Protein AF-A0A1Y4RU91-F1 (afdb_monomer)

Nearest PDB structures (foldseek):
  3ffv-assembly2_B  TM=5.242E-01  e=2.418E-01  Escherichia coli K-12
  8pju-assembly1_A  TM=7.702E-01  e=4.658E+00  synthetic construct
  8bbf-assembly1_A  TM=7.113E-01  e=5.874E+00  Homo sapiens
  8bbg-assembly1_A  TM=5.027E-01  e=5.231E+00  Homo sapiens
  7ner-assembly1_A  TM=4.000E-01  e=4.395E+00  Gallus gallus

Foldseek 3Di:
DDDPQQPPLCVVQVADDDPVVVVCCVVCVWDPPPDFDTFDSVPWDWDQQPNAIWIFRATGQDPHGRWTWTDHGPAQWIWIQPPVVSDIGTDGRHVVVVCCVSVVVVVVVD

Mean predicted aligned error: 8.61 Å

Sequence (110 aa):
METKFPVKQECVLDFTLPSQVRKFFLLTTGIQASTGVILSLSGMFDLTIHGARYCVLGEFWKEADGDQLLLRPGEETIWYYAHEQDKVKRLCNDMTELLEKKLARYFNEH

Secondary structure (DSSP, 8-state):
----TTHHHHHHHT----HHHHHHHHHHSS-EETTTEEE-GGG-EEEEETTEEEEEEEEE-SSSTT-EEEE-TT---EEEEEGGGTEEEEEESSHHHHHHHHHHHHHHT-

Radius of gyration: 13.71 Å; Cα contacts (8 Å, |Δi|>4): 181; chains: 1; bounding box: 31×35×38 Å

pLDDT: mean 74.5, std 13.99, range [38.5, 91.12]

Solvent-accessible surface area (backbone atoms only — not comparable to full-atom values): 6358 Å² total; per-residue (Å²): 133,88,78,75,72,66,62,61,55,30,64,71,65,77,38,72,72,49,70,66,55,50,49,47,46,67,76,46,74,39,52,70,54,74,96,43,35,43,43,33,78,92,64,50,46,79,45,73,56,97,89,43,71,26,38,32,47,28,39,37,38,80,89,45,88,75,8,29,28,28,33,39,77,92,50,61,41,28,30,30,35,40,63,94,73,76,38,80,43,82,71,35,72,29,63,64,56,48,46,50,56,50,49,48,52,63,58,70,75,105

Structure (mmCIF, N/CA/C/O backbone):
data_AF-A0A1Y4RU91-F1
#
_entry.id   AF-A0A1Y4RU91-F1
#
loop_
_atom_site.group_PDB
_atom_site.id
_atom_site.type_symbol
_atom_site.label_atom_id
_atom_site.label_alt_id
_atom_site.label_comp_id
_atom_site.label_asym_id
_atom_site.label_entity_id
_atom_site.label_seq_id
_atom_site.pdbx_PDB_ins_code
_atom_site.Cartn_x
_atom_site.Cartn_y
_atom_site.Cartn_z
_atom_site.occupancy
_atom_site.B_iso_or_equiv
_atom_site.auth_seq_id
_atom_site.auth_comp_id
_atom_site.auth_asym_id
_atom_site.auth_atom_id
_atom_site.pdbx_PDB_model_num
ATOM 1 N N . MET A 1 1 ? -14.754 23.797 -14.711 1.00 38.50 1 MET A N 1
ATOM 2 C CA . MET A 1 1 ? -14.387 22.527 -15.371 1.00 38.50 1 MET A CA 1
ATOM 3 C C . MET A 1 1 ? -14.153 21.516 -14.268 1.00 38.50 1 MET A C 1
ATOM 5 O O . MET A 1 1 ? -13.145 21.599 -13.585 1.00 38.50 1 MET A O 1
ATOM 9 N N . GLU A 1 2 ? -15.153 20.679 -14.005 1.00 40.00 2 GLU A N 1
ATOM 10 C CA . GLU A 1 2 ? -15.151 19.706 -12.910 1.00 40.00 2 GLU A CA 1
ATOM 11 C C . GLU A 1 2 ? -14.132 18.605 -13.194 1.00 40.00 2 GLU A C 1
ATOM 13 O O . GLU A 1 2 ? -14.287 17.778 -14.095 1.00 40.00 2 GLU A O 1
ATOM 18 N N . THR A 1 3 ? -13.040 18.621 -12.451 1.00 41.16 3 THR A N 1
ATOM 19 C CA . THR A 1 3 ? -11.983 17.635 -12.575 1.00 41.16 3 THR A CA 1
ATOM 20 C C . THR A 1 3 ? -12.423 16.324 -11.919 1.00 41.16 3 THR A C 1
ATOM 22 O O . THR A 1 3 ? -12.361 16.128 -10.707 1.00 41.16 3 THR A O 1
ATOM 25 N N . LYS A 1 4 ? -12.885 15.394 -12.764 1.00 45.59 4 LYS A N 1
ATOM 26 C CA . LYS A 1 4 ? -13.072 13.968 -12.454 1.00 45.59 4 LYS A CA 1
ATOM 27 C C . LYS A 1 4 ? -11.719 13.326 -12.119 1.00 45.59 4 LYS A C 1
ATOM 29 O O . LYS A 1 4 ? -11.087 12.728 -12.986 1.00 45.59 4 LYS A O 1
ATOM 34 N N . PHE A 1 5 ? -11.257 13.470 -10.883 1.00 53.22 5 PHE A N 1
ATOM 35 C CA . PHE A 1 5 ? -9.916 13.027 -10.494 1.00 53.22 5 PHE A CA 1
ATOM 36 C C . PHE A 1 5 ? -9.718 11.515 -10.260 1.00 53.22 5 PHE A C 1
ATOM 38 O O . PHE A 1 5 ? -8.616 11.067 -10.552 1.00 53.22 5 PHE A O 1
ATOM 45 N N . PRO A 1 6 ? -10.688 10.677 -9.838 1.00 53.91 6 PRO A N 1
ATOM 46 C CA . PRO A 1 6 ? -10.352 9.262 -9.622 1.00 53.91 6 PRO A CA 1
ATOM 47 C C . PRO A 1 6 ? -10.463 8.389 -10.886 1.00 53.91 6 PRO A C 1
ATOM 49 O O . PRO A 1 6 ? -9.656 7.495 -11.110 1.00 53.91 6 PRO A O 1
ATOM 52 N N . VAL A 1 7 ? -11.416 8.679 -11.778 1.00 53.62 7 VAL A N 1
ATOM 53 C CA . VAL A 1 7 ? -11.827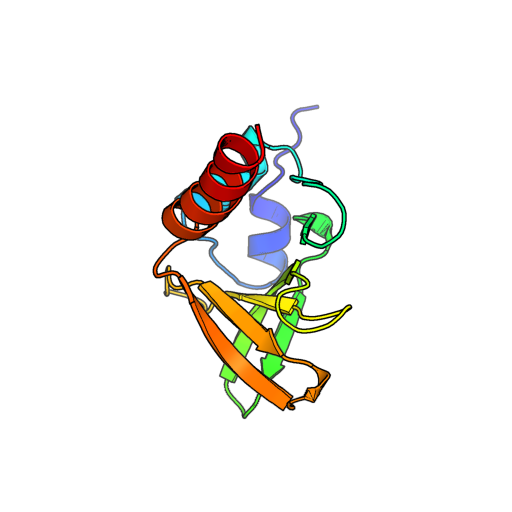 7.717 -12.822 1.00 53.62 7 VAL A CA 1
ATOM 54 C C . VAL A 1 7 ? -10.774 7.529 -13.918 1.00 53.62 7 VAL A C 1
ATOM 56 O O . VAL A 1 7 ? -10.687 6.463 -14.520 1.00 53.62 7 VAL A O 1
ATOM 59 N N . LYS A 1 8 ? -9.970 8.558 -14.208 1.00 64.81 8 LYS A N 1
ATOM 60 C CA . LYS A 1 8 ? -9.074 8.531 -15.370 1.00 64.81 8 LYS A CA 1
ATOM 61 C C . LYS A 1 8 ? -7.889 7.590 -15.170 1.0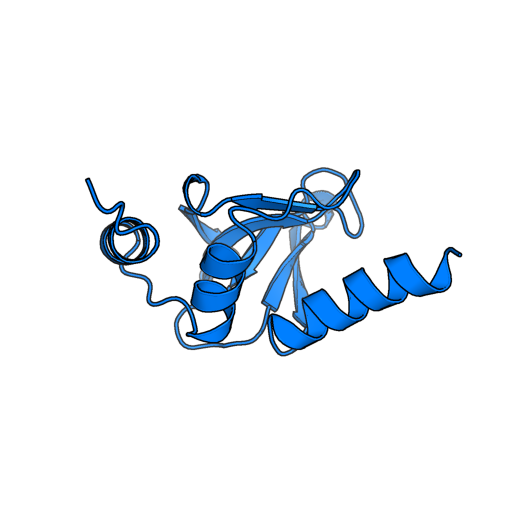0 64.81 8 LYS A C 1
ATOM 63 O O . LYS A 1 8 ? -7.509 6.917 -16.115 1.00 64.81 8 LYS A O 1
ATOM 68 N N . GLN A 1 9 ? -7.333 7.517 -13.964 1.00 64.25 9 GLN A N 1
ATOM 69 C CA . GLN A 1 9 ? -6.184 6.649 -13.698 1.00 64.25 9 GLN A CA 1
ATOM 70 C C . GLN A 1 9 ? -6.571 5.210 -13.428 1.00 64.25 9 GLN A C 1
ATOM 72 O O . GLN A 1 9 ? -5.912 4.311 -13.927 1.00 64.25 9 GLN A O 1
ATOM 77 N N . GLU A 1 10 ? -7.682 4.994 -12.735 1.00 68.44 10 GLU A N 1
ATOM 78 C CA . GLU A 1 10 ? -8.274 3.665 -12.582 1.00 68.44 10 GLU A CA 1
ATOM 79 C C . GLU A 1 10 ? -8.554 3.016 -13.942 1.00 68.44 10 GLU A C 1
ATOM 81 O O . GLU A 1 10 ? -8.239 1.852 -14.164 1.00 68.44 10 GLU A O 1
ATOM 86 N N . CYS A 1 11 ? -9.055 3.807 -14.894 1.00 70.38 11 CYS A N 1
ATOM 87 C CA . CYS A 1 11 ? -9.297 3.352 -16.258 1.00 70.38 11 CYS A CA 1
ATOM 88 C C . CYS A 1 11 ? -8.006 3.131 -17.069 1.00 70.38 11 CYS A C 1
ATOM 90 O O . CYS A 1 11 ? -7.992 2.287 -17.956 1.00 70.38 11 CYS A O 1
ATOM 92 N N . VAL A 1 12 ? -6.934 3.883 -16.793 1.00 71.94 12 VAL A N 1
ATOM 93 C CA . VAL A 1 12 ? -5.626 3.713 -17.460 1.00 71.94 12 VAL A CA 1
ATOM 94 C C . VAL A 1 12 ? -4.890 2.483 -16.932 1.00 71.94 12 VAL A C 1
ATOM 96 O O . VAL A 1 12 ? -4.235 1.788 -17.700 1.00 71.94 12 VAL A O 1
ATOM 99 N N . LEU A 1 13 ? -5.011 2.203 -15.636 1.00 69.50 13 LEU A N 1
ATOM 100 C CA . LEU A 1 13 ? -4.337 1.088 -14.971 1.00 69.50 13 LEU A CA 1
ATOM 101 C C . LEU A 1 13 ? -5.149 -0.214 -15.017 1.00 69.50 13 LEU A C 1
ATOM 103 O O . LEU A 1 13 ? -4.662 -1.244 -14.551 1.00 69.50 13 LEU A O 1
ATOM 107 N N . ASP A 1 14 ? -6.367 -0.178 -15.568 1.00 74.81 14 ASP A N 1
ATOM 108 C CA . ASP A 1 14 ? -7.353 -1.263 -15.481 1.00 74.81 14 ASP A CA 1
ATOM 109 C C . ASP A 1 14 ? -7.507 -1.746 -14.026 1.00 74.81 14 ASP A C 1
ATOM 111 O O . ASP A 1 14 ? -7.434 -2.927 -13.692 1.00 74.81 14 ASP A O 1
ATOM 115 N N . PHE A 1 15 ? -7.607 -0.776 -13.117 1.00 73.12 15 PHE A N 1
ATOM 116 C CA . PHE A 1 15 ? -7.548 -0.990 -11.682 1.00 73.12 15 PHE A CA 1
ATOM 117 C C . PHE A 1 15 ? -8.711 -0.280 -11.010 1.00 73.12 15 PHE A C 1
ATOM 119 O O . PHE A 1 15 ? -8.871 0.928 -11.151 1.00 73.12 15 PHE A O 1
ATOM 126 N N . THR A 1 16 ? -9.504 -1.009 -10.229 1.00 78.06 16 THR A N 1
ATOM 127 C CA . THR A 1 16 ? -10.563 -0.399 -9.416 1.00 78.06 16 THR A CA 1
ATOM 128 C C . THR A 1 16 ? -10.033 -0.149 -8.012 1.00 78.06 16 THR A C 1
ATOM 130 O O . THR A 1 16 ? -9.801 -1.089 -7.252 1.00 78.06 16 THR A O 1
ATOM 133 N N . LEU A 1 17 ? -9.849 1.124 -7.661 1.00 74.69 17 LEU A N 1
ATOM 134 C CA . LEU A 1 17 ? -9.517 1.539 -6.306 1.00 74.69 17 LEU A CA 1
ATOM 135 C C . LEU A 1 17 ? -10.702 1.243 -5.378 1.00 74.69 17 LEU A C 1
ATOM 137 O O . LEU A 1 17 ? -11.844 1.602 -5.695 1.00 74.69 17 LEU A O 1
ATOM 141 N N . PRO A 1 18 ? -10.442 0.667 -4.194 1.00 78.94 18 PRO A N 1
ATOM 142 C CA . PRO A 1 18 ? -11.417 0.581 -3.126 1.00 78.94 18 PRO A CA 1
ATOM 143 C C . PRO A 1 18 ? -12.034 1.951 -2.855 1.00 78.94 18 PRO A C 1
ATOM 145 O O . PRO A 1 18 ? -11.348 2.980 -2.842 1.00 78.94 18 PRO A O 1
ATOM 148 N N . SER A 1 19 ? -13.335 1.976 -2.575 1.00 77.75 19 SER A N 1
ATOM 149 C CA . SER A 1 19 ? -14.060 3.221 -2.308 1.00 77.75 19 SER A CA 1
ATOM 150 C C . SER A 1 19 ? -13.445 4.041 -1.171 1.00 77.75 19 SER A C 1
ATOM 152 O O . SER A 1 19 ? -13.534 5.267 -1.198 1.00 77.75 19 SER A O 1
ATOM 154 N N . GLN A 1 20 ? -12.794 3.388 -0.202 1.00 73.00 20 GLN A N 1
ATOM 155 C CA . GLN A 1 20 ? -12.063 4.060 0.873 1.00 73.00 20 GLN A CA 1
ATOM 156 C C . GLN A 1 20 ? -10.828 4.807 0.354 1.00 73.00 20 GLN A C 1
ATOM 158 O O . GLN A 1 20 ? -10.682 5.994 0.632 1.00 73.00 20 GLN A O 1
ATOM 163 N N . VAL A 1 21 ? -9.990 4.154 -0.460 1.00 74.56 21 VAL A N 1
ATOM 164 C CA . VAL A 1 21 ? -8.805 4.760 -1.093 1.00 74.56 21 VAL A CA 1
ATOM 165 C C . VAL A 1 21 ? -9.231 5.940 -1.967 1.00 74.56 21 VAL A C 1
ATOM 167 O O . VAL A 1 21 ? -8.678 7.034 -1.876 1.00 74.56 21 VAL A O 1
ATOM 170 N N . ARG A 1 22 ? -10.286 5.757 -2.768 1.00 75.56 22 ARG A N 1
ATOM 171 C CA . ARG A 1 22 ? -10.819 6.810 -3.636 1.00 75.56 22 ARG A CA 1
ATOM 172 C C . ARG A 1 22 ? -11.304 8.022 -2.833 1.00 75.56 22 ARG A C 1
ATOM 174 O O . ARG A 1 22 ? -10.939 9.152 -3.153 1.00 75.56 22 ARG A O 1
ATOM 181 N N . LYS A 1 23 ? -12.099 7.794 -1.778 1.00 74.94 23 LYS A N 1
ATOM 182 C CA . LYS A 1 23 ? -12.559 8.851 -0.858 1.00 74.94 23 LYS A CA 1
ATOM 183 C C . LYS A 1 23 ? -11.392 9.542 -0.174 1.00 74.94 23 LYS A C 1
ATOM 185 O O . LYS A 1 23 ? -11.411 10.758 -0.057 1.00 74.94 23 LYS A O 1
ATOM 190 N N . PHE A 1 24 ? -10.383 8.789 0.239 1.00 71.81 24 PHE A N 1
ATOM 191 C CA . PHE A 1 24 ? -9.190 9.336 0.857 1.00 71.81 24 PHE A CA 1
ATOM 192 C C . PHE A 1 24 ? -8.490 10.335 -0.064 1.00 71.81 24 PHE A C 1
ATOM 194 O O . PHE A 1 24 ? -8.292 11.484 0.320 1.00 71.81 24 PHE A O 1
ATOM 201 N N . PHE A 1 25 ? -8.184 9.942 -1.299 1.00 70.31 25 PHE A N 1
ATOM 202 C CA . PHE A 1 25 ? -7.539 10.845 -2.247 1.00 70.31 25 PHE A CA 1
ATOM 203 C C . PHE A 1 25 ? -8.412 12.055 -2.616 1.00 70.31 25 PHE A C 1
ATOM 205 O O . PHE A 1 25 ? -7.883 13.145 -2.820 1.00 70.31 25 PHE A O 1
ATOM 212 N N . LEU A 1 26 ? -9.739 11.886 -2.655 1.00 69.44 26 LEU A N 1
ATOM 213 C CA . LEU A 1 26 ? -10.701 12.980 -2.835 1.00 69.44 26 LEU A CA 1
ATOM 214 C C . LEU A 1 26 ? -10.698 13.966 -1.660 1.00 69.44 26 LEU A C 1
ATOM 216 O O . LEU A 1 26 ? -10.706 15.172 -1.880 1.00 69.44 26 LEU A O 1
ATOM 220 N N . LEU A 1 27 ? -10.699 13.457 -0.427 1.00 65.31 27 LEU A N 1
ATOM 221 C CA . LEU A 1 27 ? -10.763 14.260 0.797 1.00 65.31 27 LEU A CA 1
ATOM 222 C C . LEU A 1 27 ? -9.448 14.974 1.099 1.00 65.31 27 LEU A C 1
ATOM 224 O O . LEU A 1 27 ? -9.448 15.996 1.776 1.00 65.31 27 LEU A O 1
ATOM 228 N N . THR A 1 28 ? -8.336 14.419 0.627 1.00 58.00 28 THR A N 1
ATOM 229 C CA . THR A 1 28 ? -7.004 14.868 1.030 1.00 58.00 28 THR A CA 1
ATOM 230 C C . THR A 1 28 ? -6.193 15.502 -0.087 1.00 58.00 28 THR A C 1
ATOM 232 O O . THR A 1 28 ? -5.111 16.010 0.185 1.00 58.00 28 THR A O 1
ATOM 235 N N . THR A 1 29 ? -6.698 15.500 -1.330 1.00 56.78 29 THR A N 1
ATOM 236 C CA . THR A 1 29 ? -6.018 16.073 -2.511 1.00 56.78 29 THR A CA 1
ATOM 237 C C . THR A 1 29 ? -4.529 15.700 -2.576 1.00 56.78 29 THR A C 1
ATOM 239 O O . THR A 1 29 ? -3.691 16.517 -2.937 1.00 56.78 29 THR A O 1
ATOM 242 N N . GLY A 1 30 ? -4.210 14.456 -2.197 1.00 56.31 30 GLY A N 1
ATOM 243 C CA . GLY A 1 30 ? -2.841 13.994 -1.972 1.00 56.31 30 GLY A CA 1
ATOM 244 C C . GLY A 1 30 ? -2.312 14.434 -0.607 1.00 56.31 30 GLY A C 1
ATOM 245 O O . GLY A 1 30 ? -1.767 15.524 -0.460 1.00 56.31 30 GLY A O 1
ATOM 246 N N . ILE A 1 31 ? -2.435 13.563 0.402 1.00 55.41 31 ILE A N 1
ATOM 247 C CA . ILE A 1 31 ? -1.703 13.750 1.659 1.00 55.41 31 ILE A CA 1
ATOM 248 C C . ILE A 1 31 ? -0.202 13.772 1.359 1.00 55.41 31 ILE A C 1
ATOM 250 O O . ILE A 1 31 ? 0.378 12.757 0.972 1.00 55.41 31 ILE A O 1
ATOM 254 N N . GLN A 1 32 ? 0.428 14.909 1.640 1.00 52.16 32 GLN A N 1
ATOM 255 C CA . GLN A 1 32 ? 1.862 15.012 1.874 1.00 52.16 32 GLN A CA 1
ATOM 256 C C . GLN A 1 32 ? 2.072 15.137 3.388 1.00 52.16 32 GLN A C 1
ATOM 258 O O . GLN A 1 32 ? 2.345 16.205 3.929 1.00 52.16 32 GLN A O 1
ATOM 263 N N . ALA A 1 33 ? 1.831 14.043 4.106 1.00 48.44 33 ALA A N 1
ATOM 264 C CA . ALA A 1 33 ? 2.101 13.981 5.534 1.00 48.44 33 ALA A CA 1
ATOM 265 C C . ALA A 1 33 ? 3.617 13.837 5.679 1.00 48.44 33 ALA A C 1
ATOM 267 O O . ALA A 1 33 ? 4.138 12.795 5.298 1.00 48.44 33 ALA A O 1
ATOM 268 N N . SER A 1 34 ? 4.274 14.888 6.181 1.00 44.78 34 SER A N 1
ATOM 269 C CA . SER A 1 34 ? 5.708 15.061 6.486 1.00 44.78 34 SER A CA 1
ATOM 270 C C . SER A 1 34 ? 6.633 13.845 6.344 1.00 44.78 34 SER A C 1
ATOM 272 O O . SER A 1 34 ? 6.319 12.750 6.804 1.00 44.78 34 SER A O 1
ATOM 274 N N . THR A 1 35 ? 7.825 14.106 5.791 1.00 53.91 35 THR A N 1
ATOM 275 C CA . THR A 1 35 ? 9.026 13.250 5.691 1.00 53.91 35 THR A CA 1
ATOM 276 C C . THR A 1 35 ? 8.745 11.755 5.856 1.00 53.91 35 THR A C 1
ATOM 278 O O . THR A 1 35 ? 8.936 11.179 6.927 1.00 53.91 35 THR A O 1
ATOM 281 N N . GLY A 1 36 ? 8.237 11.132 4.790 1.00 58.50 36 GLY A N 1
ATOM 282 C CA . GLY A 1 36 ? 8.140 9.677 4.718 1.00 58.5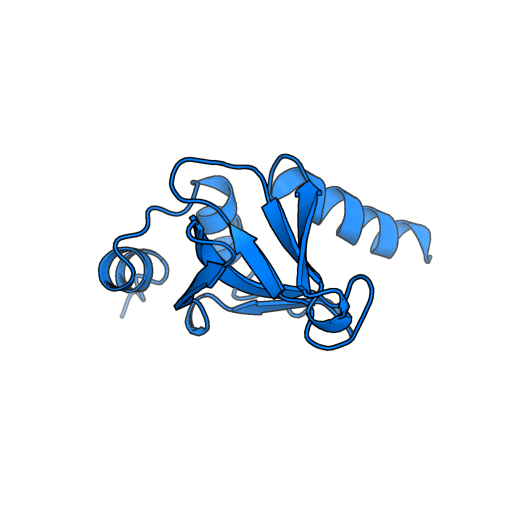0 36 GLY A CA 1
ATOM 283 C C . GLY A 1 36 ? 6.870 9.096 4.117 1.00 58.50 36 GLY A C 1
ATOM 284 O O . GLY A 1 36 ? 6.800 7.883 3.987 1.00 58.50 36 GLY A O 1
ATOM 285 N N . VAL A 1 37 ? 5.846 9.882 3.767 1.00 66.12 37 VAL A N 1
ATOM 286 C CA . VAL A 1 37 ? 4.697 9.360 3.001 1.00 66.12 37 VAL A CA 1
ATOM 287 C C . VAL A 1 37 ? 4.264 10.353 1.941 1.00 66.12 37 VAL A C 1
ATOM 289 O O . VAL A 1 37 ? 3.809 11.451 2.255 1.00 66.12 37 VA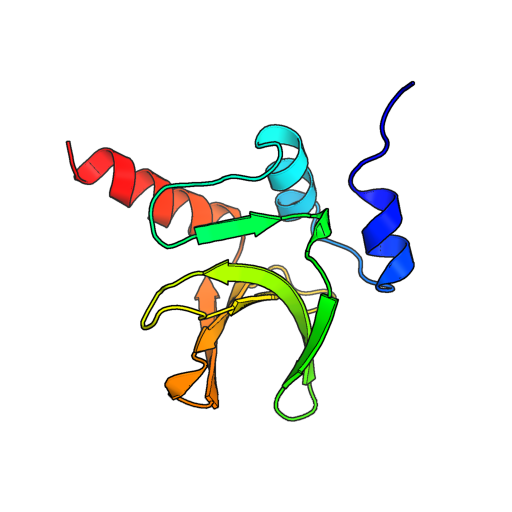L A O 1
ATOM 292 N N . ILE A 1 38 ? 4.369 9.936 0.686 1.00 71.00 38 ILE A N 1
ATOM 293 C CA . ILE A 1 38 ? 3.966 10.713 -0.478 1.00 71.00 38 ILE A CA 1
ATOM 294 C C . ILE A 1 38 ? 2.985 9.854 -1.267 1.00 71.00 38 ILE A C 1
ATOM 296 O O . ILE A 1 38 ? 3.379 8.953 -2.004 1.00 71.00 38 ILE A O 1
ATOM 300 N N . LEU A 1 39 ? 1.689 10.126 -1.103 1.00 71.81 39 LEU A N 1
ATOM 301 C CA . LEU A 1 39 ? 0.635 9.454 -1.861 1.00 71.81 39 LEU A CA 1
ATOM 302 C C . LEU A 1 39 ? 0.125 10.397 -2.939 1.00 71.81 39 LEU A C 1
ATOM 304 O O . LEU A 1 39 ? -0.399 11.471 -2.644 1.00 71.81 39 LEU A O 1
ATOM 308 N N . SER A 1 40 ? 0.243 9.980 -4.194 1.00 66.50 40 SER A N 1
ATOM 309 C CA . SER A 1 40 ? -0.188 10.781 -5.333 1.00 66.50 40 SER A CA 1
ATOM 310 C C . SER A 1 40 ? -1.037 9.930 -6.254 1.00 66.50 40 SER A C 1
ATOM 312 O O . SER A 1 40 ? -0.542 8.945 -6.796 1.00 66.50 40 SER A O 1
ATOM 314 N N . LEU A 1 41 ? -2.294 10.346 -6.474 1.00 65.56 41 LEU A N 1
ATOM 315 C CA . LEU A 1 41 ? -3.146 9.736 -7.499 1.00 65.56 41 LEU A CA 1
ATOM 316 C C . LEU A 1 41 ? -2.390 9.700 -8.814 1.00 65.56 41 LEU A C 1
ATOM 318 O O . LEU A 1 41 ? -2.129 8.617 -9.309 1.00 65.56 41 LEU A O 1
ATOM 322 N N . SER A 1 42 ? -1.925 10.855 -9.298 1.00 64.31 42 SER A N 1
ATOM 323 C CA . SER A 1 42 ? -1.205 11.017 -10.571 1.00 64.31 42 SER A CA 1
ATOM 324 C C . SER A 1 42 ? 0.070 10.181 -10.714 1.00 64.31 42 SER A C 1
ATOM 326 O O . SER A 1 42 ? 0.513 9.967 -11.837 1.00 64.31 42 SER A O 1
ATOM 328 N N . GLY A 1 43 ? 0.646 9.711 -9.606 1.00 68.19 43 GLY A N 1
ATOM 329 C CA . GLY A 1 43 ? 1.850 8.881 -9.586 1.00 68.19 43 GLY A CA 1
ATOM 330 C C . GLY A 1 43 ? 1.583 7.376 -9.551 1.00 68.19 43 GLY A C 1
ATOM 331 O O . GLY A 1 43 ? 2.535 6.623 -9.392 1.00 68.19 43 GLY A O 1
ATOM 332 N N . MET A 1 44 ? 0.328 6.928 -9.657 1.00 79.50 44 MET A N 1
ATOM 333 C CA . MET A 1 44 ? 0.002 5.502 -9.626 1.00 79.50 44 MET A CA 1
ATOM 334 C C . MET A 1 44 ? 0.439 4.769 -10.891 1.00 79.50 44 MET A C 1
ATOM 336 O O . MET A 1 44 ? 0.143 5.207 -12.005 1.00 79.50 44 MET A O 1
ATOM 340 N N . PHE A 1 45 ? 1.073 3.614 -10.706 1.00 83.50 45 PHE A N 1
ATOM 341 C CA . PHE A 1 45 ? 1.460 2.698 -11.777 1.00 83.50 45 PHE A CA 1
ATOM 342 C C . PHE A 1 45 ? 1.332 1.246 -11.317 1.00 83.50 45 PHE A C 1
ATOM 344 O O . PHE A 1 45 ? 1.353 0.959 -10.118 1.00 83.50 45 PHE A O 1
ATOM 351 N N . ASP A 1 46 ? 1.181 0.320 -12.263 1.00 85.94 46 ASP A N 1
ATOM 352 C CA . ASP A 1 46 ? 1.234 -1.097 -11.940 1.00 85.94 46 ASP A CA 1
ATOM 353 C C . ASP A 1 46 ? 2.679 -1.591 -11.868 1.00 85.94 46 ASP A C 1
ATOM 355 O O . ASP A 1 46 ? 3.529 -1.257 -12.691 1.00 85.94 46 ASP A O 1
ATOM 359 N N . LEU A 1 47 ? 2.953 -2.388 -10.845 1.00 87.44 47 LEU A N 1
ATOM 360 C CA . LEU A 1 47 ? 4.246 -2.988 -10.599 1.00 87.44 47 LEU A CA 1
ATOM 361 C C . LEU A 1 47 ? 4.049 -4.479 -10.355 1.00 87.44 47 LEU A C 1
ATOM 363 O O . LEU A 1 47 ? 3.253 -4.895 -9.511 1.00 87.44 47 LEU A O 1
ATOM 367 N N . THR A 1 48 ? 4.781 -5.295 -11.104 1.00 89.06 48 THR A N 1
ATOM 368 C CA . THR A 1 48 ? 4.760 -6.747 -10.927 1.00 89.06 48 THR A CA 1
ATOM 369 C C . THR A 1 48 ? 5.928 -7.152 -10.044 1.00 89.06 48 THR A C 1
ATOM 371 O O . THR A 1 48 ? 7.079 -7.050 -10.457 1.00 89.06 48 THR A O 1
ATOM 374 N N . ILE A 1 49 ? 5.631 -7.619 -8.832 1.00 88.50 49 ILE A N 1
ATOM 375 C CA . ILE A 1 49 ? 6.631 -8.074 -7.861 1.00 88.50 49 ILE A CA 1
ATOM 376 C C . ILE A 1 49 ? 6.379 -9.551 -7.581 1.00 88.50 49 ILE A C 1
ATOM 378 O O . ILE A 1 49 ? 5.254 -9.940 -7.261 1.00 88.50 49 ILE A O 1
ATOM 382 N N . HIS A 1 50 ? 7.413 -10.386 -7.705 1.00 88.50 50 HIS A N 1
ATOM 383 C CA . HIS A 1 50 ? 7.318 -11.842 -7.499 1.00 88.50 50 HIS A CA 1
ATOM 384 C C . HIS A 1 50 ? 6.191 -12.509 -8.321 1.00 88.50 50 HIS A C 1
ATOM 386 O O . HIS A 1 50 ? 5.556 -13.458 -7.870 1.00 88.50 50 HIS A O 1
ATOM 392 N N . GLY A 1 51 ? 5.898 -11.989 -9.521 1.00 86.00 51 GLY A N 1
ATOM 393 C CA . GLY A 1 51 ? 4.834 -12.495 -10.403 1.00 86.00 51 GLY A CA 1
ATOM 394 C C . GLY A 1 51 ? 3.407 -12.079 -10.021 1.00 86.00 51 GLY A C 1
ATOM 395 O O . GLY A 1 51 ? 2.464 -12.444 -10.718 1.00 86.00 51 GLY A O 1
ATOM 396 N N . ALA A 1 52 ? 3.231 -11.297 -8.953 1.00 88.75 52 ALA A N 1
ATOM 397 C CA . ALA A 1 52 ? 1.950 -10.709 -8.578 1.00 88.75 52 ALA A CA 1
ATOM 398 C C . ALA A 1 52 ? 1.889 -9.235 -9.002 1.00 88.75 52 ALA A C 1
ATOM 400 O O . ALA A 1 52 ? 2.849 -8.486 -8.817 1.00 88.75 52 ALA A O 1
ATOM 401 N N . ARG A 1 53 ? 0.751 -8.818 -9.566 1.00 89.56 53 ARG A N 1
ATOM 402 C CA . ARG A 1 53 ? 0.503 -7.434 -9.988 1.00 89.56 53 ARG A CA 1
ATOM 403 C C . ARG A 1 53 ? 0.004 -6.609 -8.804 1.00 89.56 53 ARG A C 1
ATOM 405 O O . ARG A 1 53 ? -0.997 -6.957 -8.178 1.00 89.56 53 ARG A O 1
ATOM 412 N N . TYR A 1 54 ? 0.680 -5.502 -8.535 1.00 89.69 54 TYR A N 1
ATOM 413 C CA . TYR A 1 54 ? 0.322 -4.529 -7.511 1.00 89.69 54 TYR A CA 1
ATOM 414 C C . TYR A 1 54 ? 0.137 -3.159 -8.152 1.00 89.69 54 TYR A C 1
ATOM 416 O O . TYR A 1 54 ? 0.797 -2.827 -9.128 1.00 89.69 54 TYR A O 1
ATOM 424 N N . CYS A 1 55 ? -0.750 -2.354 -7.589 1.00 88.56 55 CYS A N 1
ATOM 425 C CA . CYS A 1 55 ? -0.886 -0.945 -7.908 1.00 88.56 55 CYS A CA 1
ATOM 426 C C . CYS A 1 55 ? -0.091 -0.145 -6.879 1.00 88.56 55 CYS A C 1
ATOM 428 O O . CYS A 1 55 ? -0.367 -0.221 -5.679 1.00 88.56 55 CYS A O 1
ATOM 430 N N . VAL A 1 56 ? 0.916 0.586 -7.341 1.00 88.56 56 VAL A N 1
ATOM 431 C CA . VAL A 1 56 ? 1.705 1.478 -6.497 1.00 88.56 56 VAL A CA 1
ATOM 432 C C . VAL A 1 56 ? 0.888 2.741 -6.268 1.00 88.56 56 VAL A C 1
ATOM 434 O O . VAL A 1 56 ? 0.550 3.438 -7.217 1.00 88.56 56 VAL A O 1
ATOM 437 N N . LEU A 1 57 ? 0.553 3.036 -5.013 1.00 83.81 57 LEU A N 1
ATOM 438 C CA . LEU A 1 57 ? -0.203 4.237 -4.635 1.00 83.81 57 LEU A CA 1
ATOM 439 C C . LEU A 1 57 ? 0.706 5.457 -4.397 1.00 83.81 57 LEU A C 1
ATOM 441 O O . LEU A 1 57 ? 0.226 6.593 -4.368 1.00 83.81 57 LEU A O 1
ATOM 445 N N . GLY A 1 58 ? 2.002 5.219 -4.189 1.00 84.75 58 GLY A N 1
ATOM 446 C CA . GLY A 1 58 ? 3.011 6.238 -3.913 1.00 84.75 58 GLY A CA 1
ATOM 447 C C . GLY A 1 58 ? 4.169 5.699 -3.073 1.00 84.75 58 GLY A C 1
ATOM 448 O O . GLY A 1 58 ? 4.351 4.486 -2.952 1.00 84.75 58 GLY A O 1
ATOM 449 N N . GLU A 1 59 ? 4.932 6.603 -2.468 1.00 84.69 59 GLU A N 1
ATOM 450 C CA . GLU A 1 59 ? 6.056 6.282 -1.587 1.00 84.69 59 GLU A CA 1
ATOM 451 C C . GLU A 1 59 ? 5.633 6.298 -0.115 1.00 84.69 59 GLU A C 1
ATOM 4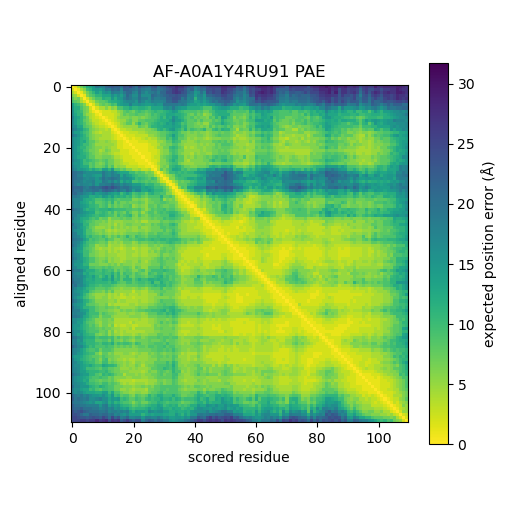53 O O . GLU A 1 59 ? 4.893 7.171 0.347 1.00 84.69 59 GLU A O 1
ATOM 458 N N . PHE A 1 60 ? 6.116 5.318 0.638 1.00 82.62 60 PHE A N 1
ATOM 459 C CA . PHE A 1 60 ? 5.828 5.102 2.046 1.00 82.62 60 PHE A CA 1
ATOM 460 C C . PHE A 1 60 ? 7.082 4.614 2.777 1.00 82.62 60 PHE A C 1
ATOM 462 O O . PHE A 1 60 ? 7.252 3.419 2.984 1.00 82.62 60 PHE A O 1
ATOM 469 N N . TRP A 1 61 ? 7.934 5.543 3.206 1.00 79.81 61 TRP A N 1
ATOM 470 C CA . TRP A 1 61 ? 9.197 5.298 3.905 1.00 79.81 61 TRP A CA 1
ATOM 471 C C . TRP A 1 61 ? 8.937 4.749 5.315 1.00 79.81 61 TRP A C 1
ATOM 473 O O . TRP A 1 61 ? 8.737 5.491 6.288 1.00 79.81 61 TRP A O 1
ATOM 483 N N . LYS A 1 62 ? 8.850 3.420 5.424 1.00 74.50 62 LYS A N 1
ATOM 484 C CA . LYS A 1 62 ? 8.539 2.721 6.678 1.00 74.50 62 LYS A CA 1
ATOM 485 C C . LYS A 1 62 ? 9.780 2.184 7.355 1.00 74.50 62 LYS A C 1
ATOM 487 O O . LYS A 1 62 ? 9.858 2.248 8.588 1.00 74.50 62 L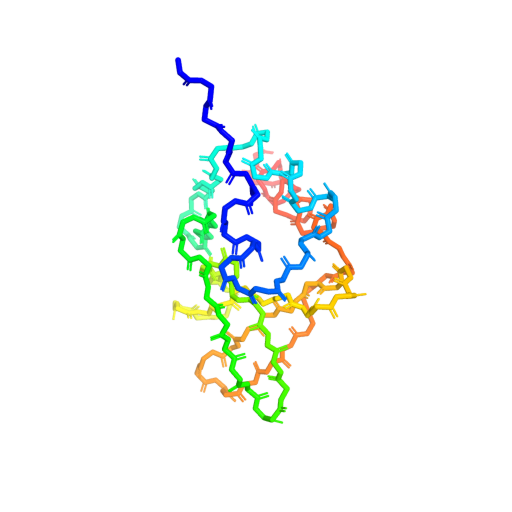YS A O 1
ATOM 492 N N . GLU A 1 63 ? 10.634 1.567 6.554 1.00 73.25 63 GLU A N 1
ATOM 493 C CA . GLU A 1 63 ? 11.908 0.969 6.929 1.00 73.25 63 GLU A CA 1
ATOM 494 C C . GLU A 1 63 ? 13.055 1.727 6.254 1.00 73.25 63 GLU A C 1
ATOM 496 O O . GLU A 1 63 ? 14.035 2.017 6.934 1.00 73.25 63 GLU A O 1
ATOM 501 N N . ALA A 1 64 ? 12.895 2.110 4.983 1.00 78.50 64 ALA A N 1
ATOM 502 C CA . ALA A 1 64 ? 13.887 2.859 4.217 1.00 78.50 64 ALA A CA 1
ATOM 503 C C . ALA A 1 64 ? 13.247 3.938 3.329 1.00 78.50 64 ALA A C 1
ATOM 505 O O . ALA A 1 64 ? 12.052 3.899 3.014 1.00 78.50 64 ALA A O 1
ATOM 506 N N . ASP A 1 65 ? 14.058 4.907 2.910 1.00 79.06 65 ASP A N 1
ATOM 507 C CA . ASP A 1 65 ? 13.678 5.860 1.872 1.00 79.06 65 ASP A CA 1
ATOM 508 C C . ASP A 1 65 ? 13.412 5.115 0.552 1.00 79.06 65 ASP A C 1
ATOM 510 O O . ASP A 1 65 ? 14.185 4.257 0.129 1.00 79.06 65 ASP A O 1
ATOM 514 N N . GLY A 1 66 ? 12.293 5.432 -0.100 1.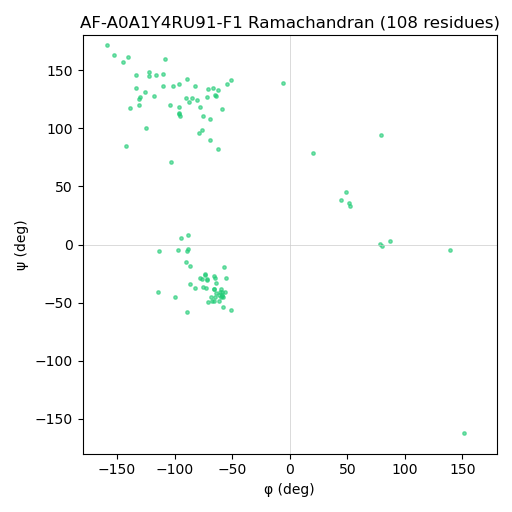00 80.06 66 GLY A N 1
ATOM 515 C CA . GLY A 1 66 ? 11.881 4.799 -1.357 1.00 80.06 66 GLY A CA 1
ATOM 516 C C . GLY A 1 66 ? 11.063 3.509 -1.217 1.00 80.06 66 GLY A C 1
ATOM 517 O O . GLY A 1 66 ? 10.701 2.914 -2.234 1.00 80.06 66 GLY A O 1
ATOM 518 N N . ASP A 1 67 ? 10.717 3.080 0.002 1.00 88.19 67 ASP A N 1
ATOM 519 C CA . ASP A 1 67 ? 9.689 2.051 0.205 1.00 88.19 67 ASP A CA 1
ATOM 520 C C . ASP A 1 67 ? 8.382 2.468 -0.499 1.00 88.19 67 ASP A C 1
ATOM 522 O O . ASP A 1 67 ? 7.975 3.630 -0.435 1.00 88.19 67 ASP A O 1
ATOM 526 N N . GLN A 1 68 ? 7.703 1.538 -1.172 1.00 88.62 68 GLN A N 1
ATOM 527 C CA . GLN A 1 68 ? 6.522 1.857 -1.990 1.00 88.62 68 GLN A CA 1
ATOM 528 C C . GLN A 1 68 ? 5.241 1.322 -1.369 1.00 88.62 68 GLN A C 1
ATOM 530 O O . GLN A 1 68 ? 5.189 0.173 -0.935 1.00 88.62 68 GLN A O 1
ATOM 535 N N . LEU A 1 69 ? 4.179 2.128 -1.371 1.00 88.75 69 LEU A N 1
ATOM 536 C CA . LEU A 1 69 ? 2.858 1.679 -0.949 1.00 88.75 69 LEU A CA 1
ATOM 537 C C . LEU A 1 69 ? 2.188 0.918 -2.087 1.00 88.75 69 LEU A C 1
ATOM 539 O O . LEU A 1 69 ? 2.009 1.447 -3.182 1.00 88.75 69 LEU A O 1
ATOM 543 N N . LEU A 1 70 ? 1.779 -0.308 -1.805 1.00 90.69 70 LEU A N 1
ATOM 544 C CA . LEU A 1 70 ? 1.196 -1.230 -2.760 1.00 90.69 70 LEU A CA 1
ATOM 545 C C . LEU A 1 70 ? -0.243 -1.566 -2.389 1.00 90.69 70 LEU A C 1
ATOM 547 O O . LEU A 1 70 ? -0.594 -1.744 -1.223 1.00 90.69 70 LEU A O 1
ATOM 551 N N . LEU A 1 71 ? -1.058 -1.760 -3.412 1.00 88.69 71 LEU A N 1
ATOM 552 C CA . LEU A 1 71 ? -2.426 -2.222 -3.285 1.00 88.69 71 LEU A CA 1
ATOM 553 C C . LEU A 1 71 ? -2.682 -3.326 -4.304 1.00 88.69 71 LEU A C 1
ATOM 555 O O . LEU A 1 71 ? -2.316 -3.201 -5.472 1.00 88.69 71 LEU A O 1
ATOM 559 N N . ARG A 1 72 ? -3.318 -4.415 -3.880 1.00 87.75 72 ARG A N 1
ATOM 560 C CA . ARG A 1 72 ? -3.705 -5.478 -4.808 1.00 87.75 72 ARG A CA 1
ATOM 561 C C . ARG A 1 72 ? -5.093 -5.223 -5.389 1.00 87.75 72 ARG A C 1
ATOM 563 O O . ARG A 1 72 ? -5.975 -4.753 -4.674 1.00 87.75 72 ARG A O 1
ATOM 570 N N . PRO A 1 73 ? -5.308 -5.534 -6.676 1.00 81.75 73 PRO A N 1
ATOM 571 C CA . PRO A 1 73 ? -6.618 -5.375 -7.290 1.00 81.75 73 PRO A CA 1
ATOM 572 C C . PRO A 1 73 ? -7.614 -6.334 -6.638 1.00 81.75 73 PRO A C 1
ATOM 574 O O . PRO A 1 73 ? -7.349 -7.528 -6.527 1.00 81.75 73 PRO A O 1
ATOM 577 N N . GLY A 1 74 ? -8.760 -5.803 -6.210 1.00 82.06 74 GLY A N 1
ATOM 578 C CA . GLY A 1 74 ? -9.800 -6.583 -5.532 1.00 82.06 74 GLY A CA 1
ATOM 579 C C . GLY A 1 74 ? -9.549 -6.842 -4.043 1.00 82.06 74 GLY A C 1
ATOM 580 O O . GLY A 1 74 ? -10.412 -7.429 -3.397 1.00 82.06 74 GLY A O 1
ATOM 581 N N . GLU A 1 75 ? -8.426 -6.380 -3.485 1.00 85.44 75 GLU A N 1
ATOM 582 C CA . GLU A 1 75 ? -8.159 -6.421 -2.046 1.00 85.44 75 GLU A CA 1
ATOM 583 C C . GLU A 1 75 ? -8.187 -5.006 -1.451 1.00 85.44 75 GLU A C 1
ATOM 585 O O . GLU A 1 75 ? -7.791 -4.028 -2.086 1.00 85.44 75 GLU A O 1
ATOM 590 N N . GLU A 1 76 ? -8.632 -4.896 -0.200 1.00 83.81 76 GLU A N 1
ATOM 591 C CA . GLU A 1 76 ? -8.547 -3.645 0.571 1.00 83.81 76 GLU A CA 1
ATOM 592 C C . GLU A 1 76 ? -7.238 -3.553 1.365 1.00 83.81 76 GLU A C 1
ATOM 594 O O . GLU A 1 76 ? -6.834 -2.469 1.779 1.00 83.81 76 GLU A O 1
ATOM 599 N N . THR A 1 77 ? -6.540 -4.683 1.512 1.00 88.88 77 THR A N 1
ATOM 600 C CA . THR A 1 77 ? -5.283 -4.785 2.249 1.00 88.88 77 THR A CA 1
ATOM 601 C C . THR A 1 77 ? -4.185 -3.958 1.609 1.00 88.88 77 THR A C 1
ATOM 603 O O . THR A 1 77 ? -3.863 -4.105 0.427 1.00 88.88 77 THR A O 1
ATOM 606 N N . ILE A 1 78 ? -3.568 -3.124 2.442 1.00 88.69 78 ILE A N 1
ATOM 607 C CA . ILE A 1 78 ? -2.454 -2.277 2.055 1.00 88.69 78 ILE A CA 1
ATOM 608 C C . ILE A 1 78 ? -1.161 -3.033 2.295 1.00 88.69 78 ILE A C 1
ATOM 610 O O . ILE A 1 78 ? -0.872 -3.510 3.398 1.00 88.69 78 ILE A O 1
ATOM 614 N N . TRP A 1 79 ? -0.363 -3.112 1.247 1.00 91.12 79 TRP A N 1
ATOM 615 C CA . TRP A 1 79 ? 0.955 -3.710 1.250 1.00 91.12 79 TRP A CA 1
ATOM 616 C C . TRP A 1 79 ? 1.994 -2.600 1.130 1.00 91.12 79 TRP A C 1
ATOM 618 O O . TRP A 1 79 ? 1.696 -1.487 0.703 1.00 91.12 79 TRP A O 1
ATOM 628 N N . TYR A 1 80 ? 3.227 -2.882 1.516 1.00 90.62 80 TYR A N 1
ATOM 629 C CA . TYR A 1 80 ? 4.351 -2.033 1.168 1.00 90.62 80 TYR A CA 1
ATOM 630 C C . TYR A 1 80 ? 5.496 -2.891 0.656 1.00 90.62 80 TYR A C 1
ATOM 632 O O . TYR A 1 80 ? 5.682 -4.036 1.082 1.00 90.62 80 TYR A O 1
ATOM 640 N N . TYR A 1 81 ? 6.229 -2.344 -0.297 1.00 91.12 81 TYR A N 1
ATOM 641 C CA . TYR A 1 81 ? 7.432 -2.941 -0.827 1.00 91.12 81 TYR A CA 1
ATOM 642 C C . TYR A 1 81 ? 8.635 -2.349 -0.112 1.00 91.12 81 TYR A C 1
ATOM 644 O O . TYR A 1 81 ? 8.915 -1.161 -0.266 1.00 91.12 81 TYR A O 1
ATOM 652 N N . ALA A 1 82 ? 9.321 -3.185 0.663 1.00 90.88 82 ALA A N 1
ATOM 653 C CA . ALA A 1 82 ? 10.605 -2.857 1.253 1.00 90.88 82 ALA A CA 1
ATOM 654 C C . ALA A 1 82 ? 11.681 -3.019 0.175 1.00 90.88 82 ALA A C 1
ATOM 656 O O . ALA A 1 82 ? 12.136 -4.143 -0.065 1.00 90.88 82 ALA A O 1
ATOM 657 N N . HIS A 1 83 ? 12.048 -1.916 -0.485 1.00 84.88 83 HIS A N 1
ATOM 658 C CA . HIS A 1 83 ? 12.945 -1.936 -1.646 1.00 84.88 83 HIS A CA 1
ATOM 659 C C . HIS A 1 83 ? 14.298 -2.573 -1.309 1.00 84.88 83 HIS A C 1
ATOM 661 O O . HIS A 1 83 ? 14.757 -3.456 -2.027 1.00 84.88 83 HIS A O 1
ATOM 667 N N . GLU A 1 84 ? 14.889 -2.208 -0.169 1.00 86.25 84 GLU A N 1
ATOM 668 C CA . GLU A 1 84 ? 16.189 -2.741 0.259 1.00 86.25 84 GLU A CA 1
ATOM 669 C C . GLU A 1 84 ? 16.172 -4.243 0.566 1.00 86.25 84 GLU A C 1
ATOM 671 O O . GLU A 1 84 ? 17.185 -4.927 0.442 1.00 86.25 84 GLU A O 1
ATOM 676 N N . GLN A 1 85 ? 15.023 -4.770 0.992 1.00 86.81 85 GLN A N 1
ATOM 677 C CA . GLN A 1 85 ? 14.879 -6.181 1.352 1.00 86.81 85 GLN A CA 1
ATOM 678 C C . GLN A 1 85 ? 14.305 -7.025 0.208 1.00 86.81 85 GLN A C 1
ATOM 680 O O . GLN A 1 85 ? 14.171 -8.236 0.392 1.00 86.81 85 GLN A O 1
ATOM 685 N N . ASP A 1 86 ? 13.921 -6.403 -0.914 1.00 88.00 86 ASP A N 1
ATOM 686 C CA . ASP A 1 86 ? 13.193 -7.025 -2.030 1.00 88.00 86 ASP A CA 1
ATOM 687 C C . ASP A 1 86 ? 11.928 -7.783 -1.560 1.00 88.00 86 ASP A C 1
ATOM 689 O O . ASP A 1 86 ? 11.563 -8.860 -2.039 1.00 88.00 86 ASP A O 1
ATOM 693 N N . LYS A 1 87 ? 11.244 -7.245 -0.539 1.00 90.25 87 LYS A N 1
ATOM 694 C CA . LYS A 1 87 ? 10.140 -7.939 0.145 1.00 90.25 87 LYS A CA 1
ATOM 695 C C . LYS A 1 87 ? 8.868 -7.120 0.170 1.00 90.25 87 LYS A C 1
ATOM 697 O O . LYS A 1 87 ? 8.845 -5.983 0.626 1.00 90.25 87 LYS A O 1
ATOM 702 N N . VAL A 1 88 ? 7.772 -7.763 -0.220 1.00 90.19 88 VAL A N 1
ATOM 703 C CA . VAL A 1 88 ? 6.423 -7.230 -0.028 1.00 90.19 88 VAL A CA 1
ATOM 704 C C . VAL A 1 88 ? 5.921 -7.659 1.345 1.00 90.19 88 VAL A C 1
ATOM 706 O O . VAL A 1 88 ? 5.864 -8.851 1.653 1.00 90.19 88 VAL A O 1
ATOM 709 N N . LYS A 1 89 ? 5.557 -6.690 2.179 1.00 90.75 89 LYS A N 1
ATOM 710 C CA . LYS A 1 89 ? 5.047 -6.912 3.533 1.00 90.75 89 LYS A CA 1
ATOM 711 C C . LYS A 1 89 ? 3.669 -6.281 3.670 1.00 90.75 89 LYS A C 1
ATOM 713 O O . LYS A 1 89 ? 3.378 -5.239 3.086 1.00 90.75 89 LYS A O 1
ATOM 718 N N . ARG A 1 90 ? 2.794 -6.926 4.441 1.00 91.00 90 ARG A N 1
ATOM 719 C CA . ARG A 1 90 ? 1.474 -6.369 4.744 1.00 91.00 90 ARG A CA 1
ATOM 720 C C . ARG A 1 90 ? 1.648 -5.194 5.695 1.00 91.00 90 ARG A C 1
ATOM 722 O O . ARG A 1 90 ? 2.252 -5.357 6.754 1.00 91.00 90 ARG A O 1
ATOM 729 N N . LEU A 1 91 ? 1.092 -4.045 5.333 1.00 85.94 91 LEU A N 1
ATOM 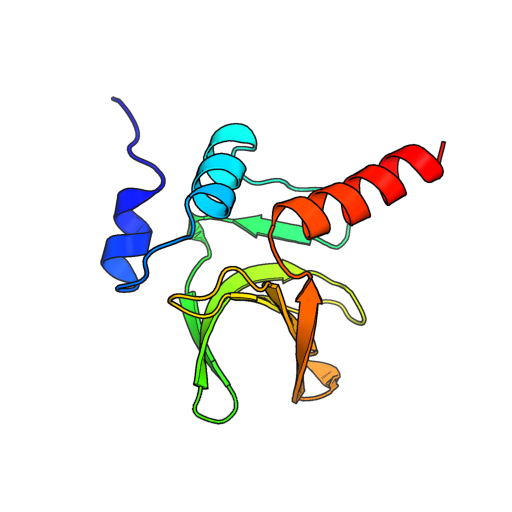730 C CA . LEU A 1 91 ? 1.129 -2.851 6.161 1.00 85.94 91 LEU A CA 1
ATOM 731 C C . LEU A 1 91 ? -0.073 -2.795 7.108 1.00 85.94 91 LEU A C 1
ATOM 733 O O . LEU A 1 91 ? 0.108 -2.725 8.323 1.00 85.94 91 LEU A O 1
ATOM 737 N N . CYS A 1 92 ? -1.288 -2.813 6.552 1.00 87.38 92 CYS A N 1
ATOM 738 C CA . CYS A 1 92 ? -2.571 -2.679 7.257 1.00 87.38 92 CYS A CA 1
ATOM 739 C C . CYS A 1 92 ? -3.680 -3.405 6.478 1.00 87.38 92 CYS A C 1
ATOM 741 O O . CYS A 1 92 ? -3.497 -3.720 5.301 1.00 87.38 92 CYS A O 1
ATOM 743 N N . ASN A 1 93 ? -4.815 -3.680 7.122 1.00 86.50 93 ASN A N 1
ATOM 744 C CA . ASN A 1 93 ? -5.939 -4.365 6.478 1.00 86.50 93 ASN A CA 1
ATOM 745 C C . ASN A 1 93 ? -6.695 -3.456 5.502 1.00 86.50 93 ASN A C 1
ATOM 747 O O . ASN A 1 93 ? -7.270 -3.965 4.544 1.00 86.50 93 ASN A O 1
ATOM 751 N N . ASP A 1 94 ? -6.639 -2.140 5.710 1.00 83.69 94 ASP A N 1
ATOM 752 C CA . ASP A 1 94 ? -7.282 -1.137 4.866 1.00 83.69 94 ASP A CA 1
ATOM 753 C C . ASP A 1 94 ? -6.628 0.252 5.021 1.00 83.69 94 ASP A C 1
ATOM 755 O O . ASP A 1 94 ? -5.739 0.474 5.854 1.00 83.69 94 ASP A O 1
ATOM 759 N N . MET A 1 95 ? -7.038 1.200 4.169 1.00 77.69 95 MET A N 1
ATOM 760 C CA . MET A 1 95 ? -6.543 2.584 4.224 1.00 77.69 95 MET A CA 1
ATOM 761 C C . MET A 1 95 ? -6.962 3.318 5.495 1.00 77.69 95 MET A C 1
ATOM 763 O O . MET A 1 95 ? -6.262 4.248 5.897 1.00 77.69 95 MET A O 1
ATOM 767 N N . THR A 1 96 ? -8.085 2.940 6.110 1.00 79.31 96 THR A N 1
ATOM 768 C CA . THR A 1 96 ? -8.548 3.569 7.351 1.00 79.31 96 THR A CA 1
ATOM 769 C C . THR A 1 96 ? -7.563 3.264 8.467 1.00 79.31 96 THR A C 1
ATOM 771 O O . THR A 1 96 ? -7.049 4.197 9.072 1.00 79.31 96 THR A O 1
ATOM 774 N N . GLU A 1 97 ? -7.172 2.001 8.639 1.00 84.81 97 GLU A N 1
ATOM 775 C CA . GLU A 1 97 ? -6.141 1.622 9.610 1.00 84.81 97 GLU A CA 1
ATOM 776 C C . GLU A 1 97 ? -4.797 2.315 9.353 1.00 84.81 97 GLU A C 1
ATOM 778 O O . GLU A 1 97 ? -4.119 2.733 10.295 1.00 84.81 97 GLU A O 1
ATOM 783 N N . LEU A 1 98 ? -4.388 2.442 8.084 1.00 79.38 98 LEU A N 1
ATOM 784 C CA . LEU A 1 98 ? -3.153 3.149 7.739 1.00 79.38 98 LEU A CA 1
ATOM 785 C C . LEU A 1 98 ? -3.205 4.602 8.223 1.00 79.38 98 LEU A C 1
ATOM 787 O O . LEU A 1 98 ? -2.234 5.109 8.795 1.00 79.38 98 LEU A O 1
ATOM 791 N N . LEU A 1 99 ? -4.342 5.260 7.996 1.00 74.31 99 LEU A N 1
ATOM 792 C CA . LEU A 1 99 ? -4.576 6.631 8.418 1.00 74.31 99 LEU A CA 1
ATOM 793 C C . LEU A 1 99 ? -4.674 6.747 9.918 1.00 74.31 99 LEU A C 1
ATOM 795 O O . LEU A 1 99 ? -4.025 7.621 10.467 1.00 74.31 99 LEU A O 1
ATOM 799 N N . GLU A 1 100 ? -5.412 5.871 10.583 1.00 77.50 100 GLU A N 1
ATOM 800 C CA . GLU A 1 100 ? -5.509 5.863 12.035 1.00 77.50 100 GLU A CA 1
ATOM 801 C C . GLU A 1 100 ? -4.136 5.673 12.664 1.00 77.50 100 GLU A C 1
ATOM 803 O O . GLU A 1 100 ? -3.778 6.433 13.551 1.00 77.50 100 GLU A O 1
ATOM 808 N N . LYS A 1 101 ? -3.298 4.761 12.160 1.00 75.69 101 LYS A N 1
ATOM 809 C CA . LYS A 1 101 ? -1.928 4.593 12.670 1.00 75.69 101 LYS A CA 1
ATOM 810 C C . LYS A 1 101 ? -1.047 5.807 12.404 1.00 75.69 101 LYS A C 1
ATOM 812 O O . LYS A 1 101 ? -0.227 6.158 13.252 1.00 75.69 101 LYS A O 1
ATOM 817 N N . LYS A 1 102 ? -1.180 6.451 11.240 1.00 70.94 102 LYS A N 1
ATOM 818 C CA . LYS A 1 102 ? -0.413 7.665 10.923 1.00 70.94 102 LYS A CA 1
ATOM 819 C C . LYS A 1 102 ? -0.894 8.863 11.735 1.00 70.94 102 LYS A C 1
ATOM 821 O O . LYS A 1 102 ? -0.066 9.510 12.363 1.00 70.94 102 LYS A O 1
ATOM 826 N N . LEU A 1 103 ? -2.197 9.123 11.767 1.00 67.06 103 LEU A N 1
ATOM 827 C CA . LEU A 1 103 ? -2.841 10.175 12.551 1.00 67.06 103 LEU A CA 1
ATOM 828 C C . LEU A 1 103 ? -2.603 9.969 14.045 1.00 67.06 103 LEU A C 1
ATOM 830 O O . LEU A 1 103 ? -2.237 10.921 14.716 1.00 67.06 103 LEU A O 1
ATOM 834 N N . ALA A 1 104 ? -2.714 8.746 14.563 1.00 66.88 104 ALA A N 1
ATOM 835 C CA . ALA A 1 104 ? -2.382 8.441 15.951 1.00 66.88 104 ALA A CA 1
ATOM 836 C C . ALA A 1 104 ? -0.918 8.761 16.255 1.00 66.88 104 ALA A C 1
ATOM 838 O O . ALA A 1 104 ? -0.630 9.307 17.312 1.00 66.88 104 ALA A O 1
ATOM 839 N N . ARG A 1 105 ? 0.012 8.497 15.326 1.00 63.81 105 ARG A N 1
ATOM 840 C CA . ARG A 1 105 ? 1.413 8.905 15.501 1.00 63.81 105 ARG A CA 1
ATOM 841 C C . ARG A 1 105 ? 1.575 10.428 15.501 1.00 63.81 105 ARG A C 1
ATOM 843 O O . ARG A 1 105 ? 2.342 10.931 16.305 1.00 63.81 105 ARG A O 1
ATOM 850 N N . TYR A 1 106 ? 0.825 11.143 14.661 1.00 52.16 106 TYR A N 1
ATOM 851 C CA . TYR A 1 106 ? 0.773 12.611 14.674 1.00 52.16 106 TYR A CA 1
ATOM 852 C C . TYR A 1 106 ? 0.193 13.175 15.978 1.00 52.16 106 TYR A C 1
ATOM 854 O O . TYR A 1 106 ? 0.713 14.156 16.494 1.00 52.16 106 TYR A O 1
ATOM 862 N N . PHE A 1 107 ? -0.870 12.570 16.513 1.00 56.88 107 PHE A N 1
ATOM 863 C CA . PHE A 1 107 ? -1.515 13.018 17.749 1.00 56.88 107 PHE A CA 1
ATOM 864 C C . PHE A 1 107 ? -0.728 12.644 19.005 1.00 56.88 107 PHE A C 1
ATOM 866 O O . PHE A 1 107 ? -0.814 13.359 19.991 1.00 56.88 107 PHE A O 1
ATOM 873 N N . ASN A 1 108 ? 0.023 11.542 18.985 1.00 54.69 108 ASN A N 1
ATOM 874 C CA . ASN A 1 108 ? 0.775 11.060 20.144 1.00 54.69 108 ASN A CA 1
ATOM 875 C C . ASN A 1 108 ? 2.200 11.642 20.235 1.00 54.69 108 ASN A C 1
ATOM 877 O O . ASN A 1 108 ? 2.902 11.366 21.204 1.00 54.69 108 ASN A O 1
ATOM 881 N N . GLU A 1 109 ? 2.645 12.412 19.235 1.00 51.19 109 GLU A N 1
ATOM 882 C CA . GLU A 1 109 ? 3.876 13.220 19.301 1.00 51.19 109 GLU A CA 1
ATOM 883 C C . GLU A 1 109 ? 3.650 14.639 19.872 1.00 51.19 10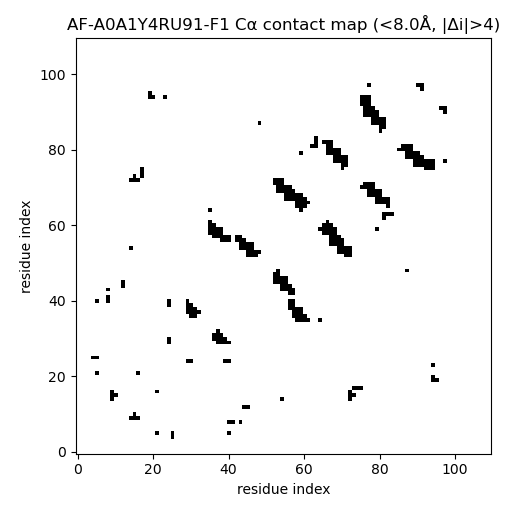9 GLU A C 1
ATOM 885 O O . GLU A 1 109 ? 4.582 15.446 19.877 1.00 51.19 109 GLU A O 1
ATOM 890 N N . HIS A 1 110 ? 2.457 14.944 20.402 1.00 43.78 110 HIS A N 1
ATOM 891 C CA . HIS A 1 110 ? 2.154 16.209 21.084 1.00 43.78 110 HIS A CA 1
ATOM 892 C C . HIS A 1 110 ? 1.536 16.025 22.469 1.00 43.78 110 HIS A C 1
ATOM 894 O O . HIS A 1 110 ? 0.672 15.136 22.632 1.00 43.78 110 HIS A O 1
#